Protein AF-A0AAV1ACD0-F1 (afdb_monomer)

Sequence (138 aa):
MEKGIDPLLTEFYFHTHRKKDQSWVEIHGESAYDKFERKKLEISSQNPTIPREDEADSQSTIEIPLDLDIWIESVGKNKGRIFSLGTVSKTLVSLSNKSSSVSSEFQEVDALRRQVHALNASLQRQEQEKLEMRQQLH

Structure (mmCIF, N/CA/C/O backbone):
data_AF-A0AAV1ACD0-F1
#
_entry.id   AF-A0AAV1ACD0-F1
#
loop_
_atom_site.group_PDB
_atom_site.id
_atom_site.type_symbol
_atom_site.label_atom_id
_atom_site.label_alt_id
_atom_site.label_comp_id
_atom_site.label_asym_id
_atom_site.label_entity_id
_atom_site.label_seq_id
_atom_site.pdbx_PDB_ins_code
_atom_site.Cartn_x
_atom_site.Cartn_y
_atom_site.Cartn_z
_atom_site.occupancy
_atom_site.B_iso_or_equiv
_atom_site.auth_seq_id
_atom_site.auth_comp_id
_atom_site.auth_asym_id
_atom_site.auth_atom_id
_atom_site.pdbx_PDB_model_num
ATOM 1 N N . MET A 1 1 ? -6.766 -20.980 4.154 1.00 37.56 1 MET A N 1
ATOM 2 C CA . MET A 1 1 ? -6.444 -19.575 3.833 1.00 37.56 1 MET A CA 1
ATOM 3 C C . MET A 1 1 ? -5.895 -18.969 5.100 1.00 37.56 1 MET A C 1
ATOM 5 O O . MET A 1 1 ? -6.658 -18.725 6.028 1.00 37.56 1 MET A O 1
ATOM 9 N N . GLU A 1 2 ? -4.576 -18.886 5.183 1.00 42.56 2 GLU A N 1
ATOM 10 C CA . GLU A 1 2 ? -3.857 -18.364 6.339 1.00 42.56 2 GLU A CA 1
ATOM 11 C C . GLU A 1 2 ? -4.128 -16.855 6.409 1.00 42.56 2 GLU A C 1
ATOM 13 O O . GLU A 1 2 ? -3.687 -16.083 5.563 1.00 42.56 2 GLU A O 1
ATOM 18 N N . LYS A 1 3 ? -5.013 -16.454 7.325 1.00 50.72 3 LYS A N 1
ATOM 19 C CA . LYS A 1 3 ? -5.332 -15.049 7.584 1.00 50.72 3 LYS A CA 1
ATOM 20 C C . LYS A 1 3 ? -4.339 -14.552 8.625 1.00 50.72 3 LYS A C 1
ATOM 22 O O . LYS A 1 3 ? -4.427 -14.993 9.767 1.00 50.72 3 LYS A O 1
ATOM 27 N N . GLY A 1 4 ? -3.450 -13.638 8.248 1.00 53.03 4 GLY A N 1
ATOM 28 C CA . GLY A 1 4 ? -2.648 -12.912 9.236 1.00 53.03 4 GLY A CA 1
ATOM 29 C C . GLY A 1 4 ? -1.252 -12.469 8.816 1.00 53.03 4 GLY A C 1
ATOM 30 O O . GLY A 1 4 ? -0.563 -11.909 9.656 1.00 53.03 4 GLY A O 1
ATOM 31 N N . ILE A 1 5 ? -0.821 -12.699 7.573 1.00 52.03 5 ILE A N 1
ATOM 32 C CA . ILE A 1 5 ? 0.445 -12.140 7.085 1.00 52.03 5 ILE A CA 1
ATOM 33 C C . ILE A 1 5 ? 0.117 -10.833 6.368 1.00 52.03 5 ILE A C 1
ATOM 35 O O . ILE A 1 5 ? -0.636 -10.842 5.391 1.00 52.03 5 ILE A O 1
ATOM 39 N N . ASP A 1 6 ? 0.637 -9.717 6.879 1.00 56.78 6 ASP A N 1
ATOM 40 C CA . ASP A 1 6 ? 0.596 -8.446 6.161 1.00 56.78 6 ASP A CA 1
ATOM 41 C C . ASP A 1 6 ? 1.342 -8.638 4.831 1.00 56.78 6 ASP A C 1
ATOM 43 O O . ASP A 1 6 ? 2.523 -8.999 4.848 1.00 56.78 6 ASP A O 1
ATOM 47 N N . PRO A 1 7 ? 0.670 -8.475 3.675 1.00 63.12 7 PRO A N 1
ATOM 48 C CA . PRO A 1 7 ? 1.289 -8.753 2.390 1.00 63.12 7 PRO A CA 1
ATOM 49 C C . PRO A 1 7 ? 2.464 -7.805 2.180 1.00 63.12 7 PRO A C 1
ATOM 51 O O . PRO A 1 7 ? 2.368 -6.600 2.438 1.00 63.12 7 PRO A O 1
ATOM 54 N N . LEU A 1 8 ? 3.569 -8.349 1.675 1.00 75.62 8 LEU A N 1
ATOM 55 C CA . LEU A 1 8 ? 4.732 -7.542 1.321 1.00 75.62 8 LEU A CA 1
ATOM 56 C C . LEU A 1 8 ? 4.329 -6.482 0.284 1.00 75.62 8 LEU A C 1
ATOM 58 O O . LEU A 1 8 ? 3.449 -6.714 -0.549 1.00 75.62 8 LEU A O 1
ATOM 62 N N . LEU A 1 9 ? 4.999 -5.324 0.296 1.00 77.94 9 LEU A N 1
ATOM 63 C CA . LEU A 1 9 ? 4.739 -4.234 -0.657 1.00 77.94 9 LEU A CA 1
ATOM 64 C C . LEU A 1 9 ? 4.729 -4.741 -2.108 1.00 77.94 9 LEU A C 1
ATOM 66 O O . LEU A 1 9 ? 3.846 -4.385 -2.884 1.00 77.94 9 LEU A O 1
ATOM 70 N N . THR A 1 10 ? 5.682 -5.606 -2.451 1.00 82.94 10 THR A N 1
ATOM 71 C CA . THR A 1 10 ? 5.821 -6.219 -3.777 1.00 82.94 10 THR A CA 1
ATOM 72 C C . THR A 1 10 ? 4.689 -7.193 -4.098 1.00 82.94 10 THR A C 1
ATOM 74 O O . THR A 1 10 ? 4.177 -7.183 -5.214 1.00 82.94 10 THR A O 1
ATOM 77 N N . GLU A 1 11 ? 4.234 -7.981 -3.124 1.00 83.69 11 GLU A N 1
ATOM 78 C CA . GLU A 1 11 ? 3.094 -8.887 -3.281 1.00 83.69 11 GLU A CA 1
ATOM 79 C C . GLU A 1 11 ? 1.806 -8.103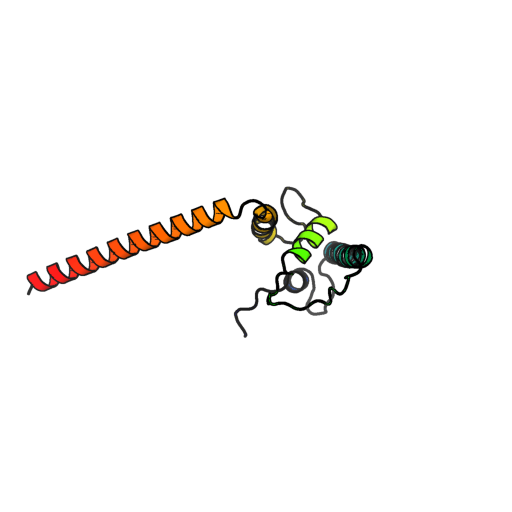 -3.554 1.00 83.69 11 GLU A C 1
ATOM 81 O O . GLU A 1 11 ? 1.103 -8.375 -4.532 1.00 83.69 11 GLU A O 1
ATOM 86 N N . PHE A 1 12 ? 1.539 -7.068 -2.752 1.00 82.06 12 PHE A N 1
ATOM 87 C CA . PHE A 1 12 ? 0.418 -6.155 -2.972 1.00 82.06 12 PHE A CA 1
ATOM 88 C C . PHE A 1 12 ? 0.507 -5.469 -4.344 1.00 82.06 12 PHE A C 1
ATOM 90 O O . PHE A 1 12 ? -0.489 -5.361 -5.071 1.00 82.06 12 PHE A O 1
ATOM 97 N N . TYR A 1 13 ? 1.707 -5.026 -4.721 1.00 83.88 13 TYR A N 1
ATOM 98 C CA . TYR A 1 13 ? 1.947 -4.356 -5.990 1.00 83.88 13 TYR A CA 1
ATOM 99 C C . TYR A 1 13 ? 1.667 -5.274 -7.181 1.00 83.88 13 TYR A C 1
ATOM 101 O O . TYR A 1 13 ? 0.913 -4.910 -8.084 1.00 83.88 13 TYR A O 1
ATOM 109 N N . PHE A 1 14 ? 2.195 -6.497 -7.160 1.00 87.50 14 PHE A N 1
ATOM 110 C CA . PHE A 1 14 ? 1.946 -7.490 -8.200 1.00 87.50 14 PHE A CA 1
ATOM 111 C C . PHE A 1 14 ? 0.481 -7.898 -8.272 1.00 87.50 14 PHE A C 1
ATOM 113 O O . PHE A 1 14 ? -0.050 -8.023 -9.372 1.00 87.50 14 PHE A O 1
ATOM 120 N N . HIS A 1 15 ? -0.199 -8.032 -7.134 1.00 83.38 15 HIS A N 1
ATOM 121 C CA . HIS A 1 15 ? -1.621 -8.366 -7.114 1.00 83.38 15 HIS A CA 1
ATOM 122 C C . HIS A 1 15 ? -2.491 -7.316 -7.822 1.00 83.38 15 HIS A C 1
ATOM 124 O O . HIS A 1 15 ? -3.521 -7.646 -8.406 1.00 83.38 15 HIS A O 1
ATOM 130 N N . THR A 1 16 ? -2.080 -6.048 -7.774 1.00 81.62 16 THR A N 1
ATOM 131 C CA . THR A 1 16 ? -2.844 -4.922 -8.326 1.00 81.62 16 THR A CA 1
ATOM 132 C C . THR A 1 16 ? -2.392 -4.503 -9.729 1.00 81.62 16 THR A C 1
ATOM 134 O O . THR A 1 16 ? -3.196 -3.953 -10.478 1.00 81.62 16 THR A O 1
ATOM 137 N N . HIS A 1 17 ? -1.143 -4.793 -10.114 1.00 84.62 17 HIS A N 1
ATOM 138 C CA . HIS A 1 17 ? -0.535 -4.322 -11.369 1.00 84.62 17 HIS A CA 1
ATOM 139 C C . HIS A 1 17 ? -0.144 -5.442 -12.337 1.00 84.62 17 HIS A C 1
ATOM 141 O O . HIS A 1 17 ? 0.311 -5.143 -13.445 1.00 84.62 17 HIS A O 1
ATOM 147 N N . ARG A 1 18 ? -0.338 -6.716 -11.972 1.00 87.69 18 ARG A N 1
ATOM 148 C CA . ARG A 1 18 ? -0.137 -7.866 -12.865 1.00 87.69 18 ARG A CA 1
ATOM 149 C C . ARG A 1 18 ? -1.428 -8.647 -13.069 1.00 87.69 18 ARG A C 1
ATOM 151 O O . ARG A 1 18 ? -2.296 -8.729 -12.203 1.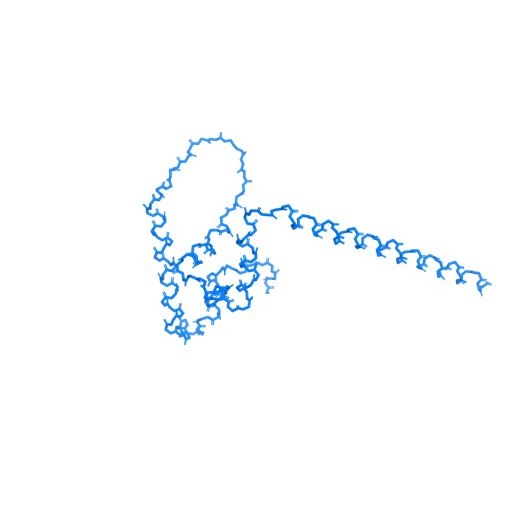00 87.69 18 ARG A O 1
ATOM 158 N N . LYS A 1 19 ? -1.553 -9.232 -14.253 1.00 89.25 19 LYS A N 1
ATOM 159 C CA . LYS A 1 19 ? -2.620 -10.160 -14.624 1.00 89.25 19 LYS A CA 1
ATOM 160 C C . LYS A 1 19 ? -2.285 -11.569 -14.124 1.00 89.25 19 LYS A C 1
ATOM 162 O O . LYS A 1 19 ? -1.173 -11.856 -13.689 1.00 89.25 19 LYS A O 1
ATOM 167 N N . LYS A 1 20 ? -3.248 -12.489 -14.243 1.00 88.56 20 LYS A N 1
ATOM 168 C CA . LYS A 1 20 ? -3.071 -13.904 -13.860 1.00 88.56 20 LYS A CA 1
ATOM 169 C C . LYS A 1 20 ? -1.954 -14.609 -14.637 1.00 88.56 20 LYS A C 1
ATOM 171 O O . LYS A 1 20 ? -1.337 -15.523 -14.106 1.00 88.56 20 LYS A O 1
ATOM 176 N N . ASP A 1 21 ? -1.703 -14.176 -15.870 1.00 90.81 21 ASP A N 1
ATOM 177 C CA . ASP A 1 21 ? -0.620 -14.663 -16.731 1.00 90.81 21 ASP A CA 1
ATOM 178 C C . ASP A 1 21 ? 0.734 -14.004 -16.423 1.00 90.81 21 ASP A C 1
ATOM 180 O O . ASP A 1 21 ? 1.676 -14.163 -17.193 1.00 90.81 21 ASP A O 1
ATOM 184 N N . GLN A 1 22 ? 0.831 -13.260 -15.312 1.00 84.56 22 GLN A N 1
ATOM 185 C CA . GLN A 1 22 ? 2.033 -12.572 -14.850 1.00 84.56 22 GLN A CA 1
ATOM 186 C C . GLN A 1 22 ? 2.465 -11.373 -15.719 1.00 84.56 22 GLN A C 1
ATOM 188 O O . GLN A 1 22 ? 3.473 -10.737 -15.395 1.00 84.56 22 GLN A O 1
ATOM 193 N N . SER A 1 23 ? 1.699 -11.007 -16.755 1.00 89.06 23 SER A N 1
ATOM 194 C CA . SER A 1 23 ? 1.927 -9.790 -17.545 1.00 89.06 23 SER A CA 1
ATOM 195 C C . SER A 1 23 ? 1.454 -8.531 -16.815 1.00 89.06 23 SER A C 1
ATOM 197 O O . SER A 1 23 ? 0.546 -8.582 -15.982 1.00 89.06 23 SER A O 1
ATOM 199 N N . TRP A 1 24 ? 2.051 -7.383 -17.128 1.00 89.12 24 TRP A N 1
ATOM 200 C CA . TRP A 1 24 ? 1.664 -6.105 -16.536 1.00 89.12 24 TRP A CA 1
ATOM 201 C C . TRP A 1 24 ? 0.313 -5.613 -17.062 1.00 89.12 24 TRP A C 1
ATOM 203 O O . TRP A 1 24 ? -0.041 -5.787 -18.233 1.00 89.12 24 TRP A O 1
ATOM 213 N N . VAL A 1 25 ? -0.464 -4.997 -16.173 1.00 85.12 25 VAL A N 1
ATOM 214 C CA . VAL A 1 25 ? -1.741 -4.355 -16.515 1.00 85.12 25 VAL A CA 1
ATOM 215 C C . VAL A 1 25 ? -1.487 -3.056 -17.282 1.00 85.12 25 VAL A C 1
ATOM 217 O O . VAL A 1 25 ? -2.159 -2.798 -18.277 1.00 85.12 25 VAL A O 1
ATOM 220 N N . GLU A 1 26 ? -0.478 -2.284 -16.870 1.00 82.81 26 GLU A N 1
ATOM 221 C CA . GLU A 1 26 ? -0.080 -1.024 -17.500 1.00 82.81 26 GLU A CA 1
ATOM 222 C C . GLU A 1 26 ? 1.443 -0.932 -17.647 1.00 82.81 26 GLU A C 1
ATOM 224 O O . GLU A 1 26 ? 2.186 -1.327 -16.748 1.00 82.81 26 GLU A O 1
ATOM 229 N N . ILE A 1 27 ? 1.903 -0.310 -18.739 1.00 79.56 27 ILE A N 1
ATOM 230 C CA . ILE A 1 27 ? 3.331 -0.055 -19.014 1.00 79.56 27 ILE A CA 1
ATOM 231 C C . ILE A 1 27 ? 4.014 0.764 -17.906 1.00 79.56 27 ILE A C 1
ATOM 233 O O . ILE A 1 27 ? 5.207 0.627 -17.646 1.00 79.56 27 ILE A O 1
ATOM 237 N N . HIS A 1 28 ? 3.252 1.625 -17.227 1.00 79.19 28 HIS A N 1
ATOM 238 C CA . HIS A 1 28 ? 3.762 2.446 -16.134 1.00 79.19 28 HIS A CA 1
ATOM 239 C C . HIS A 1 28 ? 3.977 1.633 -14.853 1.00 79.19 28 HIS A C 1
ATOM 241 O O . HIS A 1 28 ? 4.839 1.997 -14.054 1.00 79.19 28 HIS A O 1
ATOM 247 N N . GLY A 1 29 ? 3.234 0.533 -14.677 1.00 84.25 29 GLY A N 1
ATOM 248 C CA . GLY A 1 29 ? 3.372 -0.366 -13.535 1.00 84.25 29 GLY A CA 1
ATOM 249 C C . GLY A 1 29 ? 4.721 -1.084 -13.536 1.00 84.25 29 GLY A C 1
ATOM 250 O O . GLY A 1 29 ? 5.408 -1.084 -12.514 1.00 84.25 29 GLY A O 1
ATOM 251 N N . GLU A 1 30 ? 5.114 -1.593 -14.706 1.00 88.06 30 GLU A N 1
ATOM 252 C CA . GLU A 1 30 ? 6.418 -2.220 -14.955 1.00 88.06 30 GLU A CA 1
ATOM 253 C C . GLU A 1 30 ? 7.562 -1.235 -14.725 1.00 88.06 30 GLU A C 1
ATOM 255 O O . GLU A 1 30 ? 8.423 -1.457 -13.879 1.00 88.06 30 GLU A O 1
ATOM 260 N N . SER A 1 31 ? 7.506 -0.075 -15.388 1.00 87.88 31 SER A N 1
ATOM 261 C CA . SER A 1 31 ? 8.556 0.940 -15.274 1.00 87.88 31 SER A CA 1
ATOM 262 C C . SER A 1 31 ? 8.752 1.448 -13.839 1.00 87.88 31 SER A C 1
ATOM 264 O O . SER A 1 31 ? 9.873 1.770 -13.444 1.00 87.88 31 SER A O 1
ATOM 266 N N . ALA A 1 32 ? 7.678 1.541 -13.051 1.00 87.19 32 ALA A N 1
ATOM 267 C CA . ALA A 1 32 ? 7.755 1.921 -11.643 1.00 87.19 32 ALA A CA 1
ATOM 268 C C . ALA A 1 32 ? 8.449 0.844 -10.794 1.00 87.19 32 ALA A C 1
ATOM 270 O O . ALA A 1 32 ? 9.311 1.180 -9.981 1.00 87.19 32 ALA A O 1
ATOM 271 N N . TYR A 1 33 ? 8.135 -0.433 -11.025 1.00 89.31 33 TYR A N 1
ATOM 272 C CA . TYR A 1 33 ? 8.792 -1.542 -10.335 1.00 89.31 33 TYR A CA 1
ATOM 273 C C . TYR A 1 33 ? 10.276 -1.661 -10.708 1.00 89.31 33 TYR A C 1
ATOM 275 O O . TYR A 1 33 ? 11.122 -1.776 -9.826 1.00 89.31 33 TYR A O 1
ATOM 283 N N . ASP A 1 34 ? 10.616 -1.503 -11.988 1.00 89.88 34 ASP A N 1
ATOM 284 C CA . ASP A 1 34 ? 12.008 -1.521 -12.451 1.00 89.88 34 ASP A CA 1
ATOM 285 C C . ASP A 1 34 ? 12.860 -0.423 -11.802 1.00 89.88 34 ASP A C 1
ATOM 287 O O . ASP A 1 34 ? 14.039 -0.625 -11.501 1.00 89.88 34 ASP A O 1
ATOM 291 N N . LYS A 1 35 ? 12.283 0.768 -11.591 1.00 89.31 35 LYS A N 1
ATOM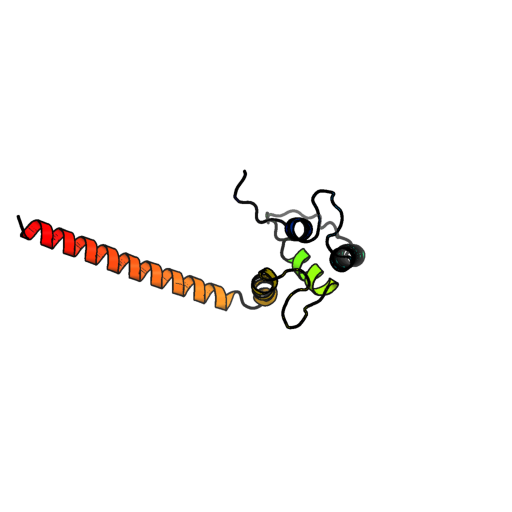 292 C CA . LYS A 1 35 ? 12.965 1.866 -10.888 1.00 89.31 35 LYS A CA 1
ATOM 293 C C . LYS A 1 35 ? 13.232 1.512 -9.430 1.00 89.31 35 LYS A C 1
ATOM 295 O O . LYS A 1 35 ? 14.326 1.789 -8.948 1.00 89.31 35 LYS A O 1
ATOM 300 N N . PHE A 1 36 ? 12.254 0.901 -8.765 1.00 88.88 36 PHE A N 1
ATOM 301 C CA . PHE A 1 36 ? 12.385 0.440 -7.388 1.00 88.88 36 PHE A CA 1
ATOM 302 C C . PHE A 1 36 ? 13.483 -0.618 -7.235 1.00 88.88 36 PHE A C 1
ATOM 304 O O . PHE A 1 36 ? 14.389 -0.437 -6.424 1.00 88.88 36 PHE A O 1
ATOM 311 N N . GLU A 1 37 ? 13.470 -1.667 -8.060 1.00 87.62 37 GLU A N 1
ATOM 312 C CA . GLU A 1 37 ? 14.500 -2.716 -8.031 1.00 87.62 37 GLU A CA 1
ATOM 313 C C . GLU A 1 37 ? 15.895 -2.141 -8.306 1.00 87.62 37 GLU A C 1
ATOM 315 O O . GLU A 1 37 ? 16.858 -2.444 -7.600 1.00 87.62 37 GLU A O 1
ATOM 320 N N . ARG A 1 38 ? 16.013 -1.231 -9.283 1.00 87.69 38 ARG A N 1
ATOM 321 C CA . ARG A 1 38 ? 17.287 -0.564 -9.586 1.00 87.69 38 ARG A CA 1
ATOM 322 C C . ARG A 1 38 ? 17.809 0.243 -8.400 1.00 87.69 38 ARG A C 1
ATOM 324 O O . ARG A 1 38 ? 19.002 0.190 -8.115 1.00 87.69 38 ARG A O 1
ATOM 331 N N . LYS A 1 39 ? 16.934 0.971 -7.706 1.00 85.38 39 LYS A N 1
ATOM 332 C CA . LYS A 1 39 ? 17.311 1.758 -6.528 1.00 85.38 39 LYS A CA 1
ATOM 333 C C . LYS A 1 39 ? 17.721 0.863 -5.359 1.00 85.38 39 LYS A C 1
ATOM 335 O O . LYS A 1 39 ? 18.702 1.158 -4.683 1.00 85.38 39 LYS A O 1
ATOM 340 N N . LYS A 1 40 ? 17.027 -0.260 -5.162 1.00 82.69 40 LYS A N 1
ATOM 341 C CA . LYS A 1 40 ? 17.377 -1.267 -4.151 1.00 82.69 40 LYS A CA 1
ATOM 342 C C . LYS A 1 40 ? 18.785 -1.830 -4.382 1.00 82.69 40 LYS A C 1
ATOM 344 O O . LYS A 1 40 ? 19.578 -1.911 -3.445 1.00 82.69 40 LYS A O 1
ATOM 349 N N . LEU A 1 41 ? 19.132 -2.119 -5.639 1.00 83.19 41 LEU A N 1
ATOM 350 C CA . LEU A 1 41 ? 20.484 -2.532 -6.033 1.00 83.19 41 LEU A CA 1
ATOM 351 C C . LEU A 1 41 ? 21.527 -1.422 -5.836 1.00 83.19 41 LEU A C 1
ATOM 353 O O . LEU A 1 41 ? 22.623 -1.695 -5.354 1.00 83.19 41 LEU A O 1
ATOM 357 N N . GLU A 1 42 ? 21.199 -0.173 -6.175 1.00 83.00 42 GLU A N 1
ATOM 358 C CA . GLU A 1 42 ? 22.088 0.979 -5.973 1.00 83.00 42 GLU A CA 1
ATOM 359 C C . GLU A 1 42 ? 22.443 1.166 -4.489 1.00 83.00 42 GLU A C 1
ATOM 361 O O . GLU A 1 42 ? 23.616 1.311 -4.147 1.00 83.00 42 GLU A O 1
ATOM 366 N N . ILE A 1 43 ? 21.450 1.081 -3.600 1.00 72.38 43 ILE A N 1
ATOM 367 C CA . ILE A 1 43 ? 21.637 1.198 -2.147 1.00 72.38 43 ILE A CA 1
ATOM 368 C C . ILE A 1 43 ? 22.489 0.043 -1.613 1.00 72.38 43 ILE A C 1
ATOM 370 O O . ILE A 1 43 ? 23.409 0.273 -0.825 1.00 72.38 43 ILE A O 1
ATOM 374 N N . SER A 1 44 ? 22.231 -1.182 -2.082 1.00 72.19 44 SER A N 1
ATOM 375 C CA . SER A 1 44 ? 23.035 -2.358 -1.733 1.00 72.19 44 SER A CA 1
ATOM 376 C C . SER A 1 44 ? 24.478 -2.261 -2.241 1.00 72.19 44 SER A C 1
ATOM 378 O O . SER A 1 44 ? 25.371 -2.848 -1.640 1.00 72.19 44 SER A O 1
ATOM 380 N N . SER A 1 45 ? 24.718 -1.547 -3.343 1.00 66.62 45 SER A N 1
ATOM 381 C CA . SER A 1 45 ? 26.059 -1.344 -3.898 1.00 66.62 45 SER A CA 1
ATOM 382 C C . SER A 1 45 ? 26.831 -0.221 -3.202 1.00 66.62 45 SER A C 1
ATOM 384 O O . SER A 1 45 ? 28.060 -0.270 -3.182 1.00 66.62 45 SER A O 1
ATOM 386 N N . GLN A 1 46 ? 26.147 0.803 -2.683 1.00 60.09 46 GLN A N 1
ATOM 387 C CA . GLN A 1 46 ? 26.774 1.945 -2.003 1.00 60.09 46 GLN A CA 1
ATOM 388 C C . GLN A 1 46 ? 27.063 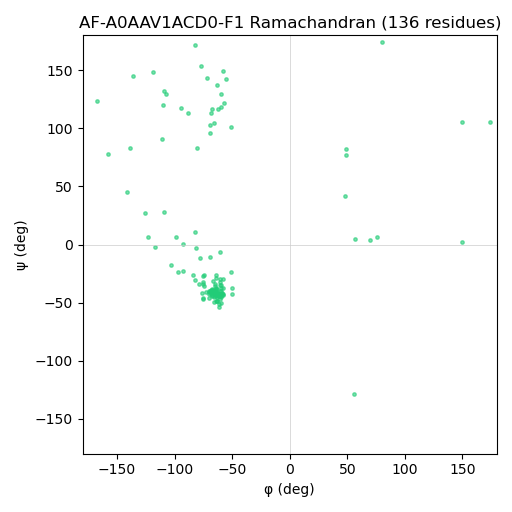1.670 -0.522 1.00 60.09 46 GLN A C 1
ATOM 390 O O . GLN A 1 46 ? 28.004 2.239 0.026 1.00 60.09 46 GLN A O 1
ATOM 395 N N . ASN A 1 47 ? 26.308 0.767 0.106 1.00 56.28 47 ASN A N 1
ATOM 396 C CA . ASN A 1 47 ? 26.573 0.276 1.453 1.00 56.28 47 ASN A CA 1
ATOM 397 C C . ASN A 1 47 ? 27.005 -1.193 1.373 1.00 56.28 47 ASN A C 1
ATOM 399 O O . ASN A 1 47 ? 26.141 -2.070 1.424 1.00 56.28 47 ASN A O 1
ATOM 403 N N . PRO A 1 48 ? 28.308 -1.509 1.251 1.00 49.03 48 PRO A N 1
ATOM 404 C CA . PRO A 1 48 ? 28.736 -2.881 1.451 1.00 49.03 48 PRO A CA 1
ATOM 405 C C . PRO A 1 48 ? 28.390 -3.233 2.898 1.00 49.03 48 PRO A C 1
ATOM 407 O O . PRO A 1 48 ? 28.882 -2.590 3.825 1.00 49.03 48 PRO A O 1
ATOM 410 N N . THR A 1 49 ? 27.495 -4.203 3.092 1.00 46.81 49 THR A N 1
ATOM 411 C CA . THR A 1 49 ? 27.205 -4.792 4.399 1.00 46.81 49 THR A CA 1
ATOM 412 C C . THR A 1 49 ? 28.534 -5.194 5.027 1.00 46.81 49 THR A C 1
ATOM 414 O O . THR A 1 49 ? 29.122 -6.201 4.642 1.00 46.81 49 THR A O 1
ATOM 417 N N . ILE A 1 50 ? 29.048 -4.382 5.952 1.00 43.56 50 ILE A N 1
ATOM 418 C CA . ILE A 1 50 ? 30.157 -4.791 6.806 1.00 43.56 50 ILE A CA 1
ATOM 419 C C . ILE A 1 50 ? 29.570 -5.894 7.689 1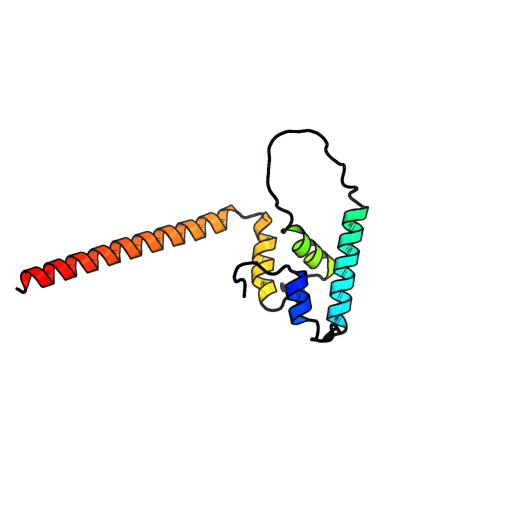.00 43.56 50 ILE A C 1
ATOM 421 O O . ILE A 1 50 ? 28.636 -5.603 8.445 1.00 43.56 50 ILE A O 1
ATOM 425 N N . PRO A 1 51 ? 30.050 -7.148 7.611 1.00 44.34 51 PRO A N 1
ATOM 426 C CA . PRO A 1 51 ? 29.669 -8.158 8.579 1.00 44.34 51 PRO A CA 1
ATOM 427 C C . PRO A 1 51 ? 30.255 -7.698 9.912 1.00 44.34 51 PRO A C 1
ATOM 429 O O . PRO A 1 51 ? 31.466 -7.723 10.114 1.00 44.34 51 PRO A O 1
ATOM 432 N N . ARG A 1 52 ? 29.411 -7.177 10.804 1.00 38.03 52 ARG A N 1
ATOM 433 C CA . ARG A 1 52 ? 29.818 -6.900 12.178 1.00 38.03 52 ARG A CA 1
ATOM 434 C C . ARG A 1 52 ? 29.758 -8.218 12.933 1.00 38.03 52 ARG A C 1
ATOM 436 O O . ARG A 1 52 ? 28.759 -8.546 13.562 1.00 38.03 52 ARG A O 1
ATOM 443 N N . GLU A 1 53 ? 30.822 -8.988 12.795 1.00 50.59 53 GLU A N 1
ATOM 444 C CA . GLU A 1 53 ? 31.166 -10.054 13.725 1.00 50.59 53 GLU A CA 1
ATOM 445 C C . GLU A 1 53 ? 31.588 -9.351 15.017 1.00 50.59 53 GLU A C 1
ATOM 447 O O . GLU A 1 53 ? 32.672 -8.789 15.085 1.00 50.59 53 GLU A O 1
ATOM 452 N N . ASP A 1 54 ? 30.659 -9.213 15.962 1.00 41.50 54 ASP A N 1
ATOM 453 C CA . ASP A 1 54 ? 30.958 -9.353 17.385 1.00 41.50 54 ASP A CA 1
ATOM 454 C C . ASP A 1 54 ? 29.654 -9.451 18.189 1.00 41.50 54 ASP A C 1
ATOM 456 O O . ASP A 1 54 ? 28.736 -8.634 18.114 1.00 41.50 54 ASP A O 1
ATOM 460 N N . GLU A 1 55 ? 29.622 -10.552 18.916 1.00 49.31 55 GLU A N 1
ATOM 461 C CA . GLU A 1 55 ? 28.624 -11.149 19.784 1.00 49.31 55 GLU A CA 1
ATOM 462 C C . GLU A 1 55 ? 28.161 -10.220 20.925 1.00 49.31 55 GLU A C 1
ATOM 464 O O . GLU A 1 55 ? 28.972 -9.790 21.740 1.00 49.31 55 GLU A O 1
ATOM 469 N N . ALA A 1 56 ? 26.852 -9.932 20.993 1.00 40.47 56 ALA A N 1
ATOM 470 C CA . ALA A 1 56 ? 26.046 -9.860 22.224 1.00 40.47 56 ALA A CA 1
ATOM 471 C C . ALA A 1 56 ? 24.619 -9.355 21.923 1.00 40.47 56 ALA A C 1
ATOM 473 O O . ALA A 1 56 ? 24.385 -8.171 21.697 1.00 40.47 56 ALA A O 1
ATOM 474 N N . ASP A 1 57 ? 23.673 -10.291 21.956 1.00 40.84 57 ASP A N 1
ATOM 475 C CA . ASP A 1 57 ? 22.324 -10.122 22.509 1.00 40.84 57 ASP A CA 1
ATOM 476 C C . ASP A 1 57 ? 21.517 -8.875 22.082 1.00 40.84 57 ASP A C 1
ATOM 478 O O . ASP A 1 57 ? 21.347 -7.912 22.827 1.00 40.84 57 ASP A O 1
ATOM 482 N N . SER A 1 58 ? 20.963 -8.904 20.867 1.00 47.59 58 SER A N 1
ATOM 483 C CA . SER A 1 58 ? 19.781 -8.111 20.483 1.00 47.59 58 SER A CA 1
ATOM 484 C C . SER A 1 58 ? 19.095 -8.762 19.287 1.00 47.59 58 SER A C 1
ATOM 486 O O . SER A 1 58 ? 19.235 -8.363 18.132 1.00 47.59 58 SER A O 1
ATOM 488 N N . GLN A 1 59 ? 18.354 -9.825 19.572 1.00 39.00 59 GLN A N 1
ATOM 489 C CA . GLN A 1 59 ? 17.447 -10.443 18.621 1.00 39.00 59 GLN A CA 1
ATOM 490 C C . GLN A 1 59 ? 16.270 -9.494 18.347 1.00 39.00 59 GLN A C 1
ATOM 492 O O . GLN A 1 59 ? 15.464 -9.246 19.239 1.00 39.00 59 GLN A O 1
ATOM 497 N N . SER A 1 60 ? 16.167 -8.978 17.119 1.00 34.75 60 SER A N 1
ATOM 498 C CA . SER A 1 60 ? 14.967 -9.014 16.254 1.00 34.75 60 SER A CA 1
ATOM 499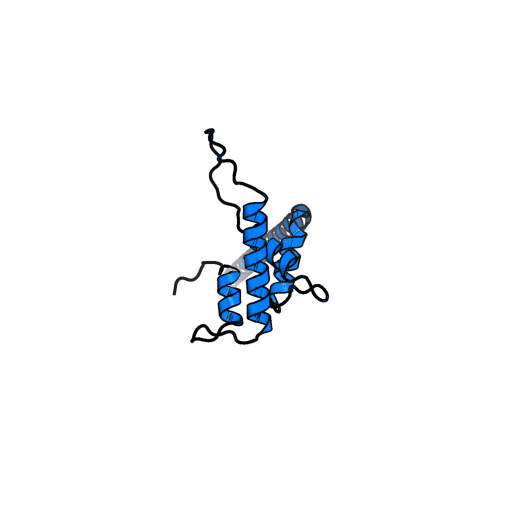 C C . SER A 1 60 ? 14.854 -7.804 15.310 1.00 34.75 60 SER A C 1
ATOM 501 O O . SER A 1 60 ? 14.495 -6.696 15.686 1.00 34.75 60 SER A O 1
ATOM 503 N N . THR A 1 61 ? 15.138 -8.077 14.036 1.00 44.06 61 THR A N 1
ATOM 504 C CA . THR A 1 61 ? 14.164 -7.932 12.943 1.00 44.06 61 THR A CA 1
ATOM 505 C C . THR A 1 61 ? 13.387 -6.616 12.874 1.00 44.06 61 THR A C 1
ATOM 507 O O . THR A 1 61 ? 12.213 -6.566 13.229 1.00 44.06 61 THR A O 1
ATOM 510 N N . ILE A 1 62 ? 13.985 -5.572 12.296 1.00 42.78 62 ILE A N 1
ATOM 511 C CA . ILE A 1 62 ? 13.221 -4.441 11.749 1.00 42.78 62 ILE A CA 1
ATOM 512 C C . ILE A 1 62 ? 13.842 -4.024 10.408 1.00 42.78 62 ILE A C 1
ATOM 514 O O . ILE A 1 62 ? 14.625 -3.088 10.347 1.00 42.78 62 ILE A O 1
ATOM 518 N N . GLU A 1 63 ? 13.483 -4.703 9.316 1.00 45.12 63 GLU A N 1
ATOM 519 C CA . GLU A 1 63 ? 13.822 -4.257 7.946 1.00 45.12 63 GLU A CA 1
ATOM 520 C C . GLU A 1 63 ? 12.588 -4.145 7.029 1.00 45.12 63 GLU A C 1
ATOM 522 O O . GLU A 1 63 ? 12.673 -4.240 5.812 1.00 45.12 63 GLU A O 1
ATOM 527 N N . ILE A 1 64 ? 11.406 -3.901 7.602 1.00 47.69 64 ILE A N 1
ATOM 528 C CA . ILE A 1 64 ? 10.195 -3.505 6.851 1.00 47.69 64 ILE A CA 1
ATOM 529 C C . ILE A 1 64 ? 9.791 -2.021 7.085 1.00 47.69 64 ILE A C 1
ATOM 531 O O . ILE A 1 64 ? 8.629 -1.654 6.941 1.00 47.69 64 ILE A O 1
ATOM 535 N N . PRO A 1 65 ? 10.740 -1.110 7.390 1.00 52.62 65 PRO A N 1
ATOM 536 C CA . PRO A 1 65 ? 10.593 0.311 7.029 1.00 52.62 65 PRO A CA 1
ATOM 537 C C . PRO A 1 65 ? 11.229 0.678 5.671 1.00 52.62 65 PRO A C 1
ATOM 539 O O . PRO A 1 65 ? 10.808 1.643 5.042 1.00 52.62 65 PRO A O 1
ATOM 542 N N . LEU A 1 66 ? 12.206 -0.105 5.186 1.00 68.00 66 LEU A N 1
ATOM 543 C CA . LEU A 1 66 ? 13.111 0.292 4.095 1.00 68.00 66 LEU A CA 1
ATOM 544 C C . LEU A 1 66 ? 12.465 0.261 2.697 1.00 68.00 66 LEU A C 1
ATOM 546 O O . LEU A 1 66 ? 12.604 1.207 1.930 1.00 68.00 66 LEU A O 1
ATOM 550 N N . ASP A 1 67 ? 11.734 -0.805 2.354 1.00 76.94 67 ASP A N 1
ATOM 551 C CA . ASP A 1 67 ? 11.225 -1.000 0.985 1.00 76.94 67 ASP A CA 1
ATOM 552 C C . ASP A 1 67 ? 10.199 0.071 0.576 1.00 76.94 67 ASP A C 1
ATOM 554 O O . ASP A 1 67 ? 10.164 0.492 -0.579 1.00 76.94 67 ASP A O 1
ATOM 558 N N . LEU A 1 68 ? 9.386 0.563 1.515 1.00 78.19 68 LEU A N 1
ATOM 559 C CA . LEU A 1 68 ? 8.445 1.649 1.241 1.00 78.19 68 LEU A CA 1
ATOM 560 C C . LEU A 1 68 ? 9.163 2.983 1.019 1.00 78.19 68 LEU A C 1
ATOM 562 O O . LEU A 1 68 ? 8.777 3.738 0.126 1.00 78.19 68 LEU A O 1
ATOM 566 N N . ASP A 1 69 ? 10.195 3.279 1.805 1.00 77.81 69 ASP A N 1
ATOM 567 C CA . ASP A 1 69 ? 10.967 4.509 1.647 1.00 77.81 69 ASP A CA 1
ATOM 568 C C . ASP A 1 69 ? 11.769 4.484 0.338 1.00 77.81 69 ASP A C 1
ATOM 570 O O . ASP A 1 69 ? 11.735 5.458 -0.418 1.00 77.81 69 ASP A O 1
ATOM 574 N N . ILE A 1 70 ? 12.363 3.336 -0.010 1.00 82.75 70 ILE A N 1
ATOM 575 C CA . ILE A 1 70 ? 13.006 3.106 -1.313 1.00 82.75 70 ILE A CA 1
ATOM 576 C C . ILE A 1 70 ? 11.985 3.274 -2.438 1.00 82.75 70 ILE A C 1
ATOM 578 O O . ILE A 1 70 ? 12.274 3.926 -3.441 1.00 82.75 70 ILE A O 1
ATOM 582 N N . TRP A 1 71 ? 10.774 2.734 -2.285 1.00 85.44 71 TRP A N 1
ATOM 583 C CA . TRP A 1 71 ? 9.699 2.910 -3.260 1.00 85.44 71 TRP A CA 1
ATOM 584 C C . TRP A 1 71 ? 9.354 4.389 -3.447 1.00 85.44 71 TRP A C 1
ATOM 586 O O . TRP A 1 71 ? 9.358 4.887 -4.573 1.00 85.44 71 TRP A O 1
ATOM 596 N N . ILE A 1 72 ? 9.120 5.118 -2.353 1.00 82.00 72 ILE A N 1
ATOM 597 C CA . ILE A 1 72 ? 8.821 6.554 -2.370 1.00 82.00 72 ILE A CA 1
ATOM 598 C C . ILE A 1 72 ? 9.947 7.346 -3.045 1.00 82.00 72 ILE A C 1
ATOM 600 O O . ILE A 1 72 ? 9.647 8.238 -3.839 1.00 82.00 72 ILE A O 1
ATOM 604 N N . GLU A 1 73 ? 11.210 7.030 -2.765 1.00 80.69 73 GLU A N 1
ATOM 605 C CA . GLU A 1 73 ? 12.364 7.681 -3.393 1.00 80.69 73 GLU A CA 1
ATOM 606 C C . GLU A 1 73 ? 12.461 7.354 -4.894 1.00 80.69 73 GLU A C 1
ATOM 608 O O . GLU A 1 73 ? 12.770 8.225 -5.707 1.00 80.69 73 GLU A O 1
ATOM 613 N N . SER A 1 74 ? 12.141 6.117 -5.278 1.00 81.75 74 SER A N 1
ATOM 614 C CA . SER A 1 74 ? 12.272 5.618 -6.654 1.00 81.75 74 SER A CA 1
ATOM 615 C C . SER A 1 74 ? 11.183 6.129 -7.594 1.00 81.75 74 SER A C 1
ATOM 617 O O . SER A 1 74 ? 11.466 6.534 -8.725 1.00 81.75 74 SER A O 1
ATOM 619 N N . VAL A 1 75 ? 9.920 6.067 -7.159 1.00 80.62 75 VAL A N 1
ATOM 620 C CA . VAL A 1 75 ? 8.756 6.398 -8.004 1.00 80.62 75 VAL A CA 1
ATOM 621 C C . VAL A 1 75 ? 8.166 7.771 -7.693 1.00 80.62 75 VAL A C 1
ATOM 623 O O . VAL A 1 75 ? 7.442 8.334 -8.515 1.00 80.62 75 VAL A O 1
ATOM 626 N N . GLY A 1 76 ? 8.498 8.334 -6.532 1.00 75.69 76 GLY A N 1
ATOM 627 C CA . GLY A 1 76 ? 8.056 9.652 -6.106 1.00 75.69 76 GLY A CA 1
ATOM 628 C C . GLY A 1 76 ? 6.639 9.703 -5.528 1.00 75.69 76 GLY A C 1
ATOM 629 O O . GLY A 1 76 ? 5.848 8.753 -5.535 1.00 75.69 76 GLY A O 1
ATOM 630 N N . LYS A 1 77 ? 6.302 10.893 -5.025 1.00 75.88 77 LYS A N 1
ATOM 631 C CA . LYS A 1 77 ? 4.964 11.273 -4.557 1.00 75.88 77 LYS A CA 1
ATOM 632 C C . LYS A 1 77 ? 4.344 12.245 -5.560 1.00 75.88 77 LYS A C 1
ATOM 634 O O . LYS A 1 77 ? 4.939 13.271 -5.872 1.00 75.88 77 LYS A O 1
ATOM 639 N N . ASN A 1 78 ? 3.119 11.980 -6.008 1.00 65.31 78 ASN A N 1
ATOM 640 C CA . ASN A 1 78 ? 2.336 12.911 -6.820 1.00 65.31 78 ASN A CA 1
ATOM 641 C C . ASN A 1 78 ? 1.151 13.449 -6.005 1.00 65.31 78 ASN A C 1
ATOM 643 O O . ASN A 1 78 ? 0.310 12.678 -5.540 1.00 65.31 78 ASN A O 1
ATOM 647 N N . LYS A 1 79 ? 1.084 14.772 -5.804 1.00 67.94 79 LYS A N 1
ATOM 648 C CA . LYS A 1 79 ? 0.041 15.449 -4.997 1.00 67.94 79 LYS A CA 1
ATOM 649 C C . LYS A 1 79 ? -0.192 14.791 -3.621 1.00 67.94 79 LYS A C 1
ATOM 651 O O . LYS A 1 79 ? -1.329 14.595 -3.198 1.00 67.94 79 LYS A O 1
ATOM 656 N N . GLY A 1 80 ? 0.891 14.397 -2.946 1.00 65.44 80 GLY A N 1
ATOM 657 C CA . GLY A 1 80 ? 0.842 13.750 -1.627 1.00 65.44 80 GLY A CA 1
ATOM 658 C C . GLY A 1 80 ? 0.412 12.277 -1.636 1.00 65.44 80 GLY A C 1
ATOM 659 O O . GLY A 1 80 ? 0.244 11.690 -0.572 1.00 65.44 80 GLY A O 1
ATOM 660 N N . ARG A 1 81 ? 0.246 11.659 -2.812 1.00 67.19 81 ARG A N 1
ATOM 661 C CA . ARG A 1 81 ? -0.021 10.225 -2.963 1.00 67.19 81 ARG A CA 1
ATOM 662 C C . ARG A 1 81 ? 1.209 9.540 -3.542 1.00 67.19 81 ARG A C 1
ATOM 664 O O . ARG A 1 81 ? 1.769 10.011 -4.527 1.00 67.19 81 ARG A O 1
ATOM 671 N N . ILE A 1 82 ? 1.617 8.429 -2.938 1.00 71.19 82 ILE A N 1
ATOM 672 C CA . ILE A 1 82 ? 2.607 7.523 -3.525 1.00 71.19 82 ILE A CA 1
ATOM 673 C C . ILE A 1 82 ? 2.040 7.035 -4.853 1.00 71.19 82 ILE A C 1
ATOM 675 O O . ILE A 1 82 ? 0.867 6.639 -4.913 1.00 71.19 82 ILE A O 1
ATOM 679 N N . PHE A 1 83 ? 2.848 7.136 -5.905 1.00 70.00 83 PHE A N 1
ATOM 680 C CA . PHE A 1 83 ? 2.487 6.634 -7.221 1.00 70.00 83 PHE A CA 1
ATOM 681 C C . PHE A 1 83 ? 2.118 5.143 -7.129 1.00 70.00 83 PHE A C 1
ATOM 683 O O . PHE A 1 83 ? 2.684 4.420 -6.311 1.00 70.00 83 PHE A O 1
ATOM 690 N N . SER A 1 84 ? 1.105 4.738 -7.904 1.00 67.94 84 SER A N 1
ATOM 691 C CA . SER A 1 84 ? 0.609 3.356 -8.040 1.00 67.94 84 SER A CA 1
ATOM 692 C C . SER A 1 84 ? 0.150 2.618 -6.764 1.00 67.94 84 SER A C 1
ATOM 694 O O . SER A 1 84 ? -0.309 1.487 -6.849 1.00 67.94 84 SER A O 1
ATOM 696 N N . LEU A 1 85 ? 0.119 3.261 -5.590 1.00 71.38 85 LEU A N 1
ATOM 697 C CA . LEU A 1 85 ? -0.386 2.653 -4.343 1.00 71.38 85 LEU A CA 1
ATOM 698 C C . LEU A 1 85 ? -1.832 3.035 -3.964 1.00 71.38 85 LEU A C 1
ATOM 700 O O . LEU A 1 85 ? -2.330 2.675 -2.895 1.00 71.38 85 LEU A O 1
ATOM 704 N N . GLY A 1 86 ? -2.543 3.754 -4.836 1.00 68.69 86 GLY A N 1
ATOM 705 C CA . GLY A 1 86 ? -3.977 4.023 -4.688 1.00 68.69 86 GLY A CA 1
ATOM 706 C C . GLY A 1 86 ? -4.371 4.687 -3.358 1.00 68.69 86 GLY A C 1
ATOM 707 O O . GLY A 1 86 ? -3.855 5.742 -2.984 1.00 68.69 86 GLY A O 1
ATOM 708 N N . THR A 1 87 ? -5.352 4.113 -2.656 1.00 64.06 87 THR A N 1
ATOM 709 C CA . THR A 1 87 ? -5.823 4.599 -1.343 1.00 64.06 87 THR A CA 1
ATOM 710 C C . THR A 1 87 ? -4.860 4.261 -0.206 1.00 64.06 87 THR A C 1
ATOM 712 O O . THR A 1 87 ? -4.775 5.027 0.756 1.00 64.06 87 THR A O 1
ATOM 715 N N . VAL A 1 88 ? -4.087 3.180 -0.353 1.00 63.66 88 VAL A N 1
ATOM 716 C CA . VAL A 1 88 ? -3.062 2.726 0.601 1.00 63.66 88 VAL A CA 1
ATOM 717 C C . VAL A 1 88 ? -1.933 3.754 0.717 1.00 63.66 88 VAL A C 1
ATOM 719 O O . VAL A 1 88 ? -1.360 3.928 1.791 1.00 63.66 88 VAL A O 1
ATOM 722 N N . SER A 1 89 ? -1.709 4.550 -0.338 1.00 61.84 89 SER A N 1
ATOM 723 C CA . SER A 1 89 ? -0.786 5.687 -0.331 1.00 61.84 89 SER A CA 1
ATOM 724 C C . SER A 1 89 ? -1.003 6.645 0.843 1.00 61.84 89 SER A C 1
ATOM 726 O O . SER A 1 89 ? -0.030 7.166 1.370 1.00 61.84 89 SER A O 1
ATOM 728 N N . LYS A 1 90 ? -2.245 6.913 1.272 1.00 61.44 90 LYS A N 1
ATOM 729 C CA . LYS A 1 90 ? -2.487 7.854 2.383 1.00 61.44 90 LYS A CA 1
ATOM 730 C C . LYS A 1 90 ? -2.026 7.272 3.717 1.00 61.44 90 LYS A C 1
ATOM 732 O O . LYS A 1 90 ? -1.318 7.944 4.456 1.00 61.44 90 LYS A O 1
ATOM 737 N N . THR A 1 91 ? -2.383 6.017 3.978 1.00 61.41 91 THR A N 1
ATOM 738 C CA . THR A 1 91 ? -2.013 5.300 5.203 1.00 61.41 91 THR A CA 1
ATOM 739 C C . THR A 1 91 ? -0.499 5.133 5.307 1.00 61.41 91 THR A C 1
ATOM 741 O O . THR A 1 91 ? 0.078 5.392 6.359 1.00 61.41 91 THR A O 1
ATOM 744 N N . LEU A 1 92 ? 0.164 4.786 4.200 1.00 62.50 92 LEU A N 1
ATOM 745 C CA . LEU A 1 92 ? 1.611 4.581 4.174 1.00 62.50 92 LEU A CA 1
ATOM 746 C C . LEU A 1 92 ? 2.418 5.880 4.215 1.00 62.50 92 LEU A C 1
ATOM 748 O O . LEU A 1 92 ? 3.467 5.911 4.844 1.00 62.50 92 LEU A O 1
ATOM 752 N N . VAL A 1 93 ? 1.940 6.979 3.620 1.00 59.59 93 VAL A N 1
ATOM 753 C CA . VAL A 1 93 ? 2.590 8.293 3.798 1.00 59.59 93 VAL A CA 1
ATOM 754 C C . VAL A 1 93 ? 2.460 8.774 5.234 1.00 59.59 93 VAL A C 1
ATOM 756 O O . VAL A 1 93 ? 3.424 9.311 5.773 1.00 59.59 93 VAL A O 1
ATOM 759 N N . SER A 1 94 ? 1.310 8.548 5.872 1.00 56.56 94 SER A N 1
ATOM 760 C CA . SER A 1 94 ? 1.165 8.786 7.306 1.00 56.56 94 SER A CA 1
ATOM 761 C C . SER A 1 94 ? 2.127 7.924 8.127 1.00 56.56 94 SER A C 1
ATOM 763 O O . SER A 1 94 ? 2.630 8.421 9.123 1.00 56.56 94 SER A O 1
ATOM 765 N N . LEU A 1 95 ? 2.428 6.689 7.707 1.00 56.41 95 LEU A N 1
ATOM 766 C CA . LEU A 1 95 ? 3.370 5.789 8.386 1.00 56.41 95 LEU A CA 1
ATOM 767 C C . LEU A 1 95 ? 4.852 6.148 8.155 1.00 56.41 95 LEU A C 1
ATOM 769 O O . LEU A 1 95 ? 5.626 6.170 9.101 1.00 56.41 95 LEU A O 1
ATOM 773 N N . SER A 1 96 ? 5.247 6.507 6.932 1.00 53.97 96 SER A N 1
ATOM 774 C CA . SER A 1 96 ? 6.616 6.951 6.602 1.00 53.97 96 SER A CA 1
ATOM 775 C C . SER A 1 96 ? 6.935 8.308 7.255 1.00 53.97 96 SER A C 1
ATOM 777 O O . SER A 1 96 ? 7.980 8.488 7.878 1.00 53.97 96 SER A O 1
ATOM 779 N N . ASN A 1 97 ? 5.977 9.245 7.272 1.00 54.00 97 ASN A N 1
ATOM 780 C CA . ASN A 1 97 ? 6.131 10.515 7.992 1.00 54.00 97 ASN A CA 1
ATOM 781 C C . ASN A 1 97 ? 6.128 10.352 9.531 1.00 54.00 97 ASN A C 1
ATOM 783 O O . ASN A 1 97 ? 6.429 11.313 10.238 1.00 54.00 97 ASN A O 1
ATOM 787 N N . LYS A 1 98 ? 5.782 9.170 10.065 1.00 49.12 98 LYS A N 1
ATOM 788 C CA . LYS A 1 98 ? 5.787 8.875 11.510 1.00 49.12 98 LYS A CA 1
ATOM 789 C C . LYS A 1 98 ? 7.164 8.513 12.061 1.00 49.12 98 LYS A C 1
ATOM 791 O O . LYS A 1 98 ? 7.299 8.425 13.280 1.00 49.12 98 LYS A O 1
ATOM 796 N N . SER A 1 99 ? 8.206 8.429 11.223 1.00 43.19 99 SER A N 1
ATOM 797 C CA . SER A 1 99 ? 9.590 8.259 11.696 1.00 43.19 99 SER A CA 1
ATOM 798 C C . SER A 1 99 ? 10.086 9.411 12.598 1.00 43.19 99 SER A C 1
ATOM 800 O O . SER A 1 99 ? 11.163 9.297 13.177 1.00 43.19 99 SER A O 1
ATOM 802 N N . SER A 1 100 ? 9.324 10.501 12.769 1.00 44.28 100 SER A N 1
ATOM 803 C CA . SER A 1 100 ? 9.644 11.595 13.702 1.00 44.28 100 SER A CA 1
ATOM 804 C C . SER A 1 100 ? 8.563 11.915 14.750 1.00 44.28 100 SER A C 1
ATOM 806 O O . SER A 1 100 ? 8.737 12.870 15.506 1.00 44.28 100 SER A O 1
ATOM 808 N N . SER A 1 101 ? 7.467 11.148 14.867 1.00 46.06 101 SER A N 1
ATOM 809 C CA . SER A 1 101 ? 6.371 11.492 15.800 1.00 46.06 101 SER A CA 1
ATOM 810 C C . SER A 1 101 ? 5.728 10.309 16.533 1.00 46.06 101 SER A C 1
ATOM 812 O O . SER A 1 101 ? 4.516 10.261 16.740 1.00 46.06 101 SER A O 1
ATOM 814 N N . VAL A 1 102 ? 6.551 9.402 17.062 1.00 48.12 102 VAL A N 1
ATOM 815 C CA . VAL A 1 102 ? 6.124 8.340 18.002 1.00 48.12 102 VAL A CA 1
ATOM 816 C C . VAL A 1 102 ? 5.312 8.902 19.196 1.00 48.12 102 VAL A C 1
ATOM 818 O O . VAL A 1 102 ? 4.477 8.216 19.776 1.00 48.12 102 VAL A O 1
ATOM 821 N N . SER A 1 103 ? 5.492 10.189 19.520 1.00 47.72 103 SER A N 1
ATOM 822 C CA . SER A 1 103 ? 4.807 10.900 20.609 1.00 47.72 103 SER A CA 1
ATOM 823 C C . SER A 1 103 ? 3.302 11.146 20.376 1.00 47.72 103 SER A C 1
ATOM 825 O O . SER A 1 103 ? 2.505 10.980 21.299 1.00 47.72 103 SER A O 1
ATOM 827 N N . SER A 1 104 ? 2.871 11.499 19.156 1.00 49.47 104 SER A N 1
ATOM 828 C CA . SER A 1 104 ? 1.455 11.841 18.907 1.00 49.47 104 SER A CA 1
ATOM 829 C C . SER A 1 104 ? 0.553 10.615 18.785 1.00 49.47 104 SER A C 1
ATOM 831 O O . SER A 1 104 ? -0.594 10.656 19.222 1.00 49.47 104 SER A O 1
ATOM 833 N N . GLU A 1 105 ? 1.058 9.511 18.234 1.00 48.00 105 GLU A N 1
ATOM 834 C CA . GLU A 1 105 ? 0.281 8.274 18.109 1.00 48.00 105 GLU A CA 1
ATOM 835 C C . GLU A 1 105 ? 0.137 7.548 19.450 1.00 48.00 105 GLU A C 1
ATOM 837 O O . GLU A 1 105 ? -0.939 7.035 19.751 1.00 48.00 105 GLU A O 1
ATOM 842 N N . PHE A 1 106 ? 1.165 7.584 20.308 1.00 56.25 106 PHE A N 1
ATOM 843 C CA . PHE A 1 106 ? 1.045 7.079 21.678 1.00 56.25 106 PHE A CA 1
ATOM 844 C C . PHE A 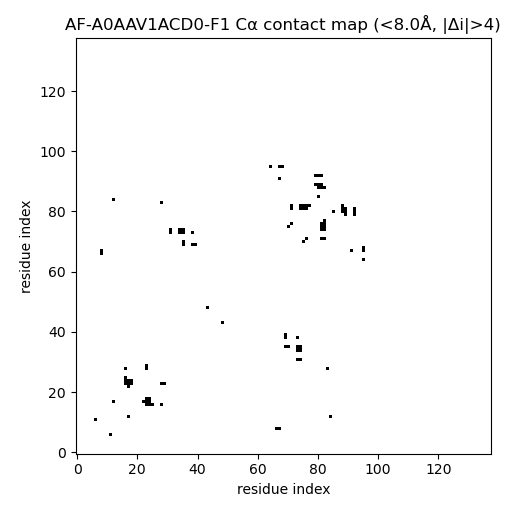1 106 ? -0.037 7.843 22.456 1.00 56.25 106 PHE A C 1
ATOM 846 O O . PHE A 1 106 ? -0.852 7.239 23.148 1.00 56.25 106 PHE A O 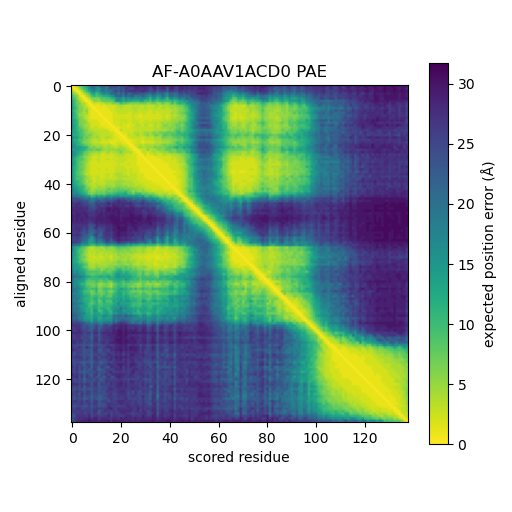1
ATOM 853 N N . GLN A 1 107 ? -0.111 9.165 22.269 1.00 60.12 107 GLN A N 1
ATOM 854 C CA . GLN A 1 107 ? -1.117 10.012 22.908 1.00 60.12 107 GLN A CA 1
ATOM 855 C C . GLN A 1 107 ? -2.545 9.719 22.418 1.00 60.12 107 GLN A C 1
ATOM 857 O O . GLN A 1 107 ? -3.474 9.690 23.227 1.00 60.12 107 GLN A O 1
ATOM 862 N N . GLU A 1 108 ? -2.736 9.484 21.118 1.00 76.56 108 GLU A N 1
ATOM 863 C CA . GLU A 1 108 ? -4.049 9.144 20.557 1.00 76.56 108 GLU A CA 1
ATOM 864 C C . GLU A 1 108 ? -4.500 7.736 20.978 1.00 76.56 108 GLU A C 1
ATOM 866 O O . GLU A 1 108 ? -5.642 7.553 21.407 1.00 76.56 108 GLU A O 1
ATOM 871 N N . VAL A 1 109 ? -3.597 6.750 20.950 1.00 75.88 109 VAL A N 1
ATOM 872 C CA . VAL A 1 109 ? -3.880 5.385 21.421 1.00 75.88 109 VAL A CA 1
ATOM 873 C C . VAL A 1 109 ? -4.205 5.378 22.916 1.00 75.88 109 VAL A C 1
ATOM 875 O O . VAL A 1 109 ? -5.163 4.718 23.327 1.00 75.88 109 VAL A O 1
ATOM 878 N N . ASP A 1 110 ? -3.483 6.145 23.731 1.00 79.94 110 ASP A N 1
ATOM 879 C CA . ASP A 1 110 ? -3.786 6.300 25.155 1.00 79.94 110 ASP A CA 1
ATOM 880 C C . ASP A 1 110 ? -5.131 6.995 25.390 1.00 79.94 110 ASP A C 1
ATOM 882 O O . ASP A 1 110 ? -5.896 6.588 26.272 1.00 79.94 110 ASP A O 1
ATOM 886 N N . ALA A 1 111 ? -5.466 8.013 24.595 1.00 83.56 111 ALA A N 1
ATOM 887 C CA . ALA A 1 111 ? -6.764 8.678 24.666 1.00 83.56 111 ALA A CA 1
ATOM 888 C C . ALA A 1 111 ? -7.911 7.721 24.306 1.00 83.56 111 ALA A C 1
ATOM 890 O O . ALA A 1 111 ? -8.944 7.715 24.983 1.00 83.56 111 ALA A O 1
ATOM 891 N N . LEU A 1 112 ? -7.731 6.875 23.290 1.00 91.81 112 LEU A N 1
ATOM 892 C CA . LEU A 1 112 ? -8.707 5.852 22.909 1.00 91.81 112 LEU A CA 1
ATOM 893 C C . LEU A 1 112 ? -8.838 4.767 23.984 1.00 91.81 112 LEU A C 1
ATOM 895 O O . LEU A 1 112 ? -9.957 4.417 24.362 1.00 91.81 112 LEU A O 1
ATOM 899 N N . ARG A 1 113 ? -7.726 4.288 24.555 1.00 89.88 113 ARG A N 1
ATOM 900 C CA . ARG A 1 113 ? -7.739 3.322 25.671 1.00 89.88 113 ARG A CA 1
ATOM 901 C C . ARG A 1 113 ? -8.502 3.860 26.880 1.00 89.88 113 ARG A C 1
ATOM 903 O O . ARG A 1 113 ? -9.310 3.136 27.463 1.00 89.88 113 ARG A O 1
ATOM 910 N N . ARG A 1 114 ? -8.295 5.134 27.234 1.00 91.06 114 ARG A N 1
ATOM 911 C CA . ARG A 1 114 ? -9.029 5.805 28.322 1.00 91.06 114 ARG A CA 1
ATOM 912 C C . ARG A 1 114 ? -10.527 5.884 28.035 1.00 91.06 114 ARG A C 1
ATOM 914 O O . ARG A 1 114 ? -11.324 5.598 28.926 1.00 91.06 114 ARG A O 1
ATOM 921 N N . GLN A 1 115 ? -10.913 6.221 26.804 1.00 94.12 115 GLN A N 1
ATOM 922 C CA . GLN A 1 115 ? -12.321 6.271 26.397 1.00 94.12 115 GLN A CA 1
ATOM 923 C C . GLN A 1 115 ? -12.992 4.897 26.471 1.00 94.12 115 GLN A C 1
ATOM 925 O O . GLN A 1 115 ? -14.075 4.785 27.042 1.00 94.12 115 GLN A O 1
ATOM 930 N N . VAL A 1 116 ? -12.334 3.845 25.973 1.00 93.50 116 VAL A N 1
ATOM 931 C CA . VAL A 1 116 ? -12.840 2.465 26.058 1.00 93.50 116 VAL A CA 1
ATOM 932 C C . VAL A 1 116 ? -13.031 2.043 27.515 1.00 93.50 116 VAL A C 1
ATOM 934 O O . VAL A 1 116 ? -14.076 1.495 27.862 1.00 93.50 116 VAL A O 1
ATOM 937 N N . HIS A 1 117 ? -12.071 2.349 28.391 1.00 94.38 117 HIS A N 1
ATOM 938 C CA . HIS A 1 117 ? -12.203 2.059 29.819 1.00 94.38 117 HIS A CA 1
ATOM 939 C C . HIS A 1 117 ? -13.388 2.787 30.465 1.00 94.38 117 HIS A C 1
ATOM 941 O O . HIS A 1 117 ? -14.139 2.170 31.220 1.00 94.38 117 HIS A O 1
ATOM 947 N N . ALA A 1 118 ? -13.578 4.074 30.163 1.00 95.00 118 ALA A N 1
ATOM 948 C CA . ALA A 1 118 ? -14.689 4.856 30.698 1.00 95.00 118 ALA A CA 1
ATOM 949 C C . ALA A 1 118 ? -16.051 4.323 30.220 1.00 95.00 118 ALA A C 1
ATOM 951 O O . ALA A 1 118 ? -16.969 4.167 31.026 1.00 95.00 118 ALA A O 1
ATOM 952 N N . LEU A 1 119 ? -16.162 3.990 28.931 1.00 95.62 119 LEU A N 1
ATOM 953 C CA . LEU A 1 119 ? -17.360 3.384 28.346 1.00 95.62 119 LEU A CA 1
ATOM 954 C C . LEU A 1 119 ? -17.682 2.035 28.989 1.00 95.62 119 LEU A C 1
ATOM 956 O O . LEU A 1 119 ? -18.817 1.825 29.409 1.00 95.62 119 LEU A O 1
ATOM 960 N N . ASN A 1 120 ? -16.687 1.162 29.147 1.00 96.06 120 ASN A N 1
ATOM 961 C CA . ASN A 1 120 ? -16.877 -0.138 29.792 1.00 96.06 120 ASN A CA 1
ATOM 962 C C . ASN A 1 120 ? -17.318 0.004 31.255 1.00 96.06 120 ASN A C 1
ATOM 964 O O . ASN A 1 120 ? -18.242 -0.684 31.684 1.00 96.06 120 ASN A O 1
ATOM 968 N N . ALA A 1 121 ? -16.721 0.931 32.010 1.00 95.94 121 ALA A N 1
ATOM 969 C CA . ALA A 1 121 ? -17.129 1.197 33.388 1.00 95.94 121 ALA A CA 1
ATOM 970 C C . ALA A 1 121 ? -18.558 1.763 33.471 1.00 95.94 121 ALA A C 1
ATOM 972 O O . ALA A 1 121 ? -19.299 1.459 34.406 1.00 95.94 121 ALA A O 1
ATOM 973 N N . SER A 1 122 ? -18.962 2.588 32.501 1.00 95.50 122 SER A N 1
ATOM 974 C CA . SER A 1 122 ? -20.331 3.103 32.442 1.00 95.50 122 SER A CA 1
ATOM 975 C C . SER A 1 122 ? -21.335 2.011 32.077 1.00 95.50 122 SER A C 1
ATOM 977 O O . SER A 1 122 ? -22.417 1.973 32.659 1.00 95.50 122 SER A O 1
ATOM 979 N N . LEU A 1 123 ? -20.980 1.122 31.148 1.00 96.38 123 LEU A N 1
ATOM 980 C CA . LEU A 1 123 ? -21.816 -0.003 30.744 1.00 96.38 123 LEU A CA 1
ATOM 981 C C . LEU A 1 123 ? -22.052 -0.965 31.913 1.00 96.38 123 LEU A C 1
ATOM 983 O O . LEU A 1 123 ? -23.199 -1.275 32.219 1.00 96.38 123 LEU A O 1
ATOM 987 N N . GLN A 1 124 ? -20.991 -1.354 32.628 1.00 96.31 124 GLN A N 1
ATOM 988 C CA . GLN A 1 124 ? -21.106 -2.230 33.800 1.00 96.31 124 GLN A CA 1
ATOM 989 C C . GLN A 1 124 ? -22.022 -1.646 34.880 1.00 96.31 124 GLN A C 1
ATOM 991 O O . GLN A 1 124 ? -22.795 -2.369 35.505 1.00 96.31 124 GLN A O 1
ATOM 996 N N . ARG A 1 125 ? -21.975 -0.325 35.083 1.00 93.81 125 ARG A N 1
ATOM 997 C CA . ARG A 1 125 ? -22.854 0.357 36.039 1.00 93.81 125 ARG A CA 1
ATOM 998 C C . ARG A 1 125 ? -24.321 0.276 35.620 1.00 93.81 125 ARG A C 1
ATOM 1000 O O . ARG A 1 125 ? -25.160 -0.060 36.445 1.00 93.81 125 ARG A O 1
ATOM 1007 N N . GLN A 1 126 ? -24.616 0.511 34.340 1.00 94.75 126 GLN A N 1
ATOM 1008 C CA . GLN A 1 126 ? -25.979 0.375 33.816 1.00 94.75 126 GLN A CA 1
ATOM 1009 C C . GLN A 1 126 ? -26.497 -1.063 33.917 1.00 94.75 126 GLN A C 1
ATOM 1011 O O . GLN A 1 126 ? -27.672 -1.278 34.215 1.00 94.75 126 GLN A O 1
ATOM 1016 N N . GLU A 1 127 ? -25.642 -2.056 33.673 1.00 93.75 127 GLU A N 1
ATOM 1017 C CA . GLU A 1 127 ? -26.005 -3.466 33.825 1.00 93.75 127 GLU A CA 1
ATOM 1018 C C . GLU A 1 127 ? -26.329 -3.815 35.282 1.00 93.75 127 GLU A C 1
ATOM 1020 O O . GLU A 1 127 ? -27.338 -4.481 35.531 1.00 93.75 127 GLU A O 1
ATOM 1025 N N . GLN A 1 128 ? -25.539 -3.309 36.233 1.00 93.25 128 GLN A N 1
ATOM 1026 C CA . GLN A 1 128 ? -25.765 -3.501 37.665 1.00 93.25 128 GLN A CA 1
ATOM 1027 C C . GLN A 1 128 ? -27.059 -2.824 38.141 1.00 93.25 128 GLN A C 1
ATOM 1029 O O . GLN A 1 128 ? -27.902 -3.479 38.750 1.00 93.25 128 GLN A O 1
ATOM 1034 N N . GLU A 1 129 ? -27.276 -1.553 37.797 1.00 92.44 129 GLU A N 1
ATOM 1035 C CA . GLU A 1 129 ? -28.504 -0.819 38.141 1.00 92.44 129 GLU A CA 1
ATOM 1036 C C . GLU A 1 129 ? -29.748 -1.512 37.564 1.00 92.44 129 GLU A C 1
ATOM 1038 O O . GLU A 1 129 ? -30.772 -1.670 38.233 1.00 92.44 129 GLU A O 1
ATOM 1043 N N . LYS A 1 130 ? -29.662 -2.000 36.321 1.00 92.50 130 LYS A N 1
ATOM 1044 C CA . LYS A 1 130 ? -30.740 -2.766 35.686 1.00 92.50 130 LYS A CA 1
ATOM 1045 C C . LYS A 1 130 ? -31.013 -4.086 36.405 1.00 92.50 130 LYS A C 1
ATOM 1047 O O . LYS A 1 130 ? -32.171 -4.506 36.469 1.00 92.50 130 LYS A O 1
ATOM 1052 N N . LEU A 1 131 ? -29.978 -4.758 36.903 1.00 91.81 131 LEU A N 1
ATOM 1053 C CA . LEU A 1 131 ? -30.127 -5.995 37.663 1.00 91.81 131 LEU A CA 1
ATOM 1054 C C . LEU A 1 131 ? -30.808 -5.731 39.011 1.00 91.81 131 LEU A C 1
ATOM 1056 O O . LEU A 1 131 ? -31.752 -6.440 39.356 1.00 91.81 131 LEU A O 1
ATOM 1060 N N . GLU A 1 132 ? -30.397 -4.684 39.722 1.00 89.38 132 GLU A N 1
ATOM 1061 C CA . GLU A 1 132 ? -30.987 -4.274 41.002 1.00 89.38 132 GLU A CA 1
ATOM 1062 C C . GLU A 1 132 ? -32.460 -3.887 40.851 1.00 89.38 132 GLU A C 1
ATOM 1064 O O . GLU A 1 132 ? -33.305 -4.368 41.606 1.00 89.38 132 GLU A O 1
ATOM 1069 N N . MET A 1 133 ? -32.803 -3.111 39.818 1.00 88.75 133 MET A N 1
ATOM 1070 C CA . MET A 1 133 ? -34.202 -2.786 39.519 1.00 88.75 133 MET A CA 1
ATOM 1071 C C . MET A 1 133 ? -35.038 -4.041 39.242 1.00 88.75 133 MET A C 1
ATOM 1073 O O . MET A 1 133 ? -36.176 -4.138 39.692 1.00 88.75 133 MET A O 1
ATOM 1077 N N . ARG A 1 134 ? -34.486 -5.031 38.527 1.00 84.75 134 ARG A N 1
ATOM 1078 C CA . ARG A 1 134 ? -35.187 -6.301 38.263 1.00 84.75 134 ARG A CA 1
ATOM 1079 C C . ARG A 1 134 ? -35.404 -7.141 39.519 1.00 84.75 134 ARG A C 1
ATOM 1081 O O . ARG A 1 134 ? -36.394 -7.866 39.572 1.00 84.75 134 ARG A O 1
ATOM 1088 N N . GLN A 1 135 ? -34.495 -7.067 40.488 1.00 83.81 135 GLN A N 1
ATOM 1089 C CA . GLN A 1 135 ? -34.623 -7.772 41.765 1.00 83.81 135 GLN A CA 1
ATOM 1090 C C . GLN A 1 135 ? -35.645 -7.109 42.694 1.00 83.81 135 GLN A C 1
ATOM 1092 O O . GLN A 1 135 ? -36.318 -7.816 43.425 1.00 83.81 135 GLN A O 1
ATOM 1097 N N . GLN A 1 136 ? -35.807 -5.783 42.635 1.00 79.19 136 GLN A N 1
ATOM 1098 C CA . GLN A 1 136 ? -36.813 -5.052 43.425 1.00 79.19 136 GLN A CA 1
ATOM 1099 C C . GLN A 1 136 ? -38.245 -5.149 42.862 1.00 79.19 136 GLN A C 1
ATOM 1101 O O . GLN A 1 136 ? -39.195 -4.735 43.519 1.00 79.19 136 GLN A O 1
ATOM 1106 N N . LEU A 1 137 ? -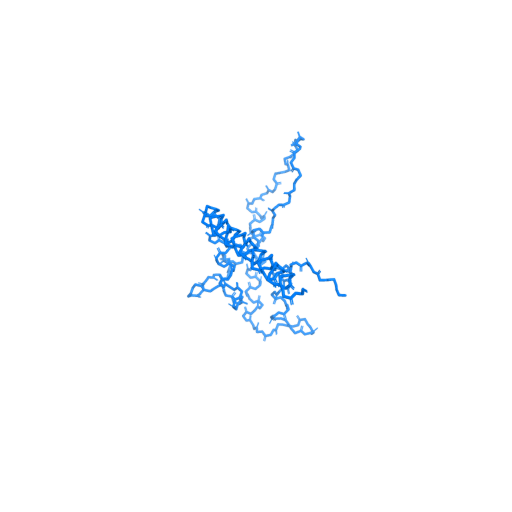38.400 -5.652 41.632 1.00 72.56 137 LEU A N 1
ATOM 1107 C CA . LEU A 1 137 ? -39.686 -5.836 40.944 1.00 72.56 137 LEU A CA 1
ATOM 1108 C C . LEU A 1 137 ? -40.300 -7.242 41.139 1.00 72.56 137 LEU A C 1
ATOM 1110 O O . LEU A 1 137 ? -41.374 -7.493 40.594 1.00 72.56 137 LEU A O 1
ATOM 1114 N N . HIS A 1 138 ? -39.639 -8.135 41.886 1.00 51.31 138 HIS A N 1
ATOM 1115 C CA . HIS A 1 138 ? -40.147 -9.447 42.320 1.00 51.31 138 HIS A CA 1
ATOM 1116 C C . HIS A 1 138 ? -40.315 -9.478 43.839 1.00 51.31 138 HIS A C 1
ATOM 1118 O O . HIS A 1 138 ? -41.220 -10.213 44.294 1.00 51.31 138 HIS A O 1
#

Mean predicted aligned error: 16.94 Å

Secondary structure (DSSP, 8-state):
----PPPPHHHHHHHHHB-TTS-BSSHHHHHHHHHHHHHHHHHHHHS----------------SSHHHHHHHHHH-EETTEETT-TTHHHHHHHHHGGGG-HHHHHHHHHHHHHHHHHHHHHHHHHHHHHHHHHHHT-

InterPro domains:
  IPR004252 Probable transposase, Ptta/En/Spm, plant [PF03004] (3-90)

Organism: Vicia faba (NCBI:txid3906)

Foldseek 3Di:
DDPDDDDAPVRVLQVQQADPVRHGPDPVSVVLVVQLVVLVVVVCVVDPPDPPPDDDDDDDDDPVVPSVVSSCVRQHADPQARPSPPPVRNVVSVVNVCVPPPPVVVVVVVVVVVVVVVVVVVVVVVVVVVVVVVVVVD

Radius of gyration: 24.22 Å; Cα contacts (8 Å, |Δi|>4): 54; chains: 1; bounding box: 71×35×62 Å

Solvent-accessible surface area (backbone atoms only — not comparable to full-atom values): 8447 Å² total; per-residue (Å²): 132,90,84,83,74,83,71,50,72,66,56,53,45,44,68,74,35,32,46,97,86,69,44,64,71,42,78,66,51,51,56,42,50,54,39,29,54,53,48,55,52,50,53,54,67,74,50,71,82,73,83,79,87,72,94,76,94,78,93,74,91,82,76,85,67,53,63,63,52,48,37,42,71,48,60,31,67,57,96,80,28,38,62,96,42,68,76,56,14,54,61,50,49,57,53,64,66,39,82,81,42,70,68,60,56,52,51,50,53,52,50,50,53,53,50,53,53,53,50,52,55,53,48,54,50,53,53,51,54,54,49,52,55,59,61,74,73,109

pLDDT: mean 71.86, std 17.9, range [34.75, 96.38]

Nearest PDB structures (foldseek):
  7tve-assembly1_D  TM=1.990E-01  e=4.182E-01  Saccharomyces cerevisiae W303